Protein AF-A0A0F9IHA8-F1 (afdb_monomer)

Sequence (160 aa):
MIELIDAQWEQMYGTSLPRQRFFIPIDAFWEKLKELSSDFDMIIDCGTGNGDLPKESVSHEIKMAGVDICHRDGNGPCEVQVIPAHRMPYGPRIWALACRPNHSGWCSFLQNQADDSGAGFIYVGKPDNIEEDVSLDLNLPDDLILNVGEDGESMLVWLP

Organism: NCBI:txid412755

Foldseek 3Di:
DQVVVQVVCCVVPVDGDDQDDDFAFDPLLLVVLLVCQVFAPEEEEAQCRQLVVCVVVVVSVHHYAYEYCDDHPNHDCRRYPNDHLLPDLAARHYAYEYAADPLPAVQQVSCVSNVVRQHKYKYKHDPVCDVSHHPCPPPNFPDWDWQRGPVTIIMGIHHD

pLDDT: mean 88.11, std 11.96, range [56.12, 98.5]

Radius of gyration: 14.92 Å; Cα contacts (8 Å, |Δi|>4): 312; chains: 1; bounding box: 33×36×40 Å

Secondary structure (DSSP, 8-state):
-HHHHHHHHHHHHSSPPP-S----B-HHHHHHHHHGGGT-SEEEEET-TTSHHHHHHGGGT--EEEEESS--TT--TTTEEE--GGGS--BTTEEEEEES--SSSHHHHHHHHHHHTT--EEEEE-GGGHHHHS-TTT---SEEEE--BTT--EEEEE--

Mean predicted aligned error: 6.03 Å

Structure (mmCIF, N/CA/C/O backbone):
data_AF-A0A0F9IHA8-F1
#
_entry.id   AF-A0A0F9IHA8-F1
#
loop_
_atom_site.group_PDB
_atom_site.id
_atom_site.type_symbol
_atom_site.label_atom_id
_atom_site.label_alt_id
_atom_site.label_comp_id
_atom_site.label_asym_id
_atom_site.label_entity_id
_atom_site.label_seq_id
_atom_site.pdbx_PDB_ins_code
_atom_site.Cartn_x
_atom_site.Cartn_y
_atom_site.Cartn_z
_atom_site.occupancy
_atom_site.B_iso_or_equiv
_atom_site.auth_seq_id
_atom_site.auth_comp_id
_atom_site.auth_asym_id
_atom_site.auth_atom_id
_atom_site.pdbx_PDB_model_num
ATOM 1 N N . MET A 1 1 ? 10.796 -22.374 -14.555 1.00 56.31 1 MET A N 1
ATOM 2 C CA . MET A 1 1 ? 9.419 -22.001 -14.145 1.00 56.31 1 MET A CA 1
ATOM 3 C C . MET A 1 1 ? 9.256 -20.485 -14.161 1.00 56.31 1 MET A C 1
ATOM 5 O O . MET A 1 1 ? 8.329 -20.028 -14.807 1.00 56.31 1 MET A O 1
ATOM 9 N N . ILE A 1 2 ? 10.195 -19.728 -13.576 1.00 56.12 2 ILE A N 1
ATOM 10 C CA . ILE A 1 2 ? 10.275 -18.253 -13.661 1.00 56.12 2 ILE A CA 1
ATOM 11 C C . ILE A 1 2 ? 10.306 -17.759 -15.121 1.00 56.12 2 ILE A C 1
ATOM 13 O O . ILE A 1 2 ? 9.486 -16.936 -15.499 1.00 56.12 2 ILE A O 1
ATOM 17 N N . GLU A 1 3 ? 11.124 -18.375 -15.982 1.00 62.44 3 GLU A N 1
ATOM 18 C CA . GLU A 1 3 ? 11.205 -18.022 -17.415 1.00 62.44 3 GLU A CA 1
ATOM 19 C C . GLU A 1 3 ? 9.880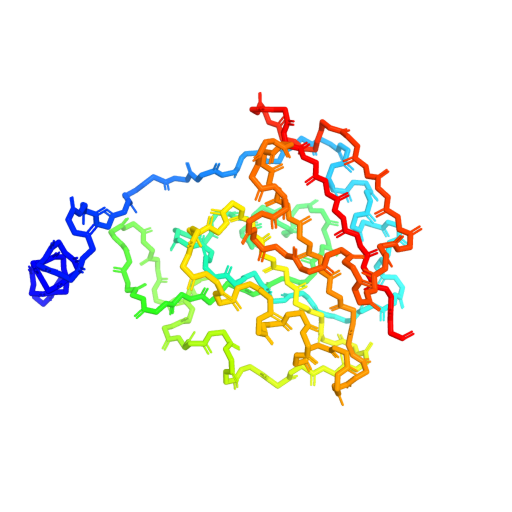 -18.164 -18.184 1.00 62.44 3 GLU A C 1
ATOM 21 O O . GLU A 1 3 ? 9.663 -17.465 -19.168 1.00 62.44 3 GLU A O 1
ATOM 26 N N . LEU A 1 4 ? 8.981 -19.056 -17.749 1.00 69.88 4 LEU A N 1
ATOM 27 C CA . LEU A 1 4 ? 7.696 -19.272 -18.423 1.00 69.88 4 LEU A CA 1
ATOM 28 C C . LEU A 1 4 ? 6.677 -18.185 -18.052 1.00 69.88 4 LEU A C 1
ATOM 30 O O . LEU A 1 4 ? 5.868 -17.799 -18.889 1.00 69.88 4 LEU A O 1
ATOM 34 N N . ILE A 1 5 ? 6.734 -17.695 -16.808 1.00 66.62 5 ILE A N 1
ATOM 35 C CA . ILE A 1 5 ? 5.887 -16.604 -16.312 1.00 66.62 5 ILE A CA 1
ATOM 36 C C . ILE A 1 5 ? 6.369 -15.273 -16.889 1.00 66.62 5 ILE A C 1
ATOM 38 O O . ILE A 1 5 ? 5.542 -14.518 -17.389 1.00 66.62 5 ILE A O 1
ATOM 42 N N . ASP A 1 6 ? 7.684 -15.025 -16.897 1.00 64.50 6 ASP A N 1
ATOM 43 C CA . ASP A 1 6 ? 8.276 -13.843 -17.538 1.00 64.50 6 ASP A CA 1
ATOM 44 C C . ASP A 1 6 ? 7.882 -13.784 -19.023 1.00 64.50 6 ASP A C 1
ATOM 46 O O . ASP A 1 6 ? 7.390 -12.758 -19.486 1.00 64.50 6 ASP A O 1
ATOM 50 N N . ALA A 1 7 ? 7.997 -14.905 -19.750 1.00 72.44 7 ALA A N 1
ATOM 51 C CA . ALA A 1 7 ? 7.614 -14.981 -21.161 1.00 72.44 7 ALA A CA 1
ATOM 52 C C . ALA A 1 7 ? 6.106 -14.784 -21.387 1.00 72.44 7 ALA A C 1
ATOM 54 O O . ALA A 1 7 ? 5.706 -14.109 -22.334 1.00 72.44 7 ALA A O 1
ATOM 55 N N . GLN A 1 8 ? 5.253 -15.353 -20.527 1.00 74.44 8 GLN A N 1
ATOM 56 C CA . GLN A 1 8 ? 3.804 -15.168 -20.627 1.00 74.44 8 GLN A CA 1
ATOM 57 C C . GLN A 1 8 ? 3.398 -13.722 -20.307 1.00 74.44 8 GLN A C 1
ATOM 59 O O . GLN A 1 8 ? 2.530 -13.167 -20.977 1.00 74.44 8 GLN A O 1
ATOM 64 N N . TRP A 1 9 ? 4.033 -13.098 -19.314 1.00 70.75 9 TRP A N 1
ATOM 65 C CA . TRP A 1 9 ? 3.807 -11.701 -18.961 1.00 70.75 9 TRP A CA 1
ATOM 66 C C . TRP A 1 9 ? 4.251 -10.763 -20.085 1.00 70.75 9 TRP A C 1
ATOM 68 O O . TRP A 1 9 ? 3.479 -9.904 -20.505 1.00 70.75 9 TRP A O 1
ATOM 78 N N . GLU A 1 10 ? 5.443 -10.974 -20.641 1.00 73.88 10 GLU A N 1
ATOM 79 C CA . GLU A 1 10 ? 5.945 -10.204 -21.780 1.00 73.88 10 GLU A CA 1
ATOM 80 C C . GLU A 1 10 ? 5.047 -10.368 -23.012 1.00 73.88 10 GLU A C 1
ATOM 82 O O . GLU A 1 10 ? 4.725 -9.386 -23.677 1.00 73.88 10 GLU A O 1
ATOM 87 N N . GLN A 1 11 ? 4.542 -11.578 -23.265 1.00 78.56 11 GLN A N 1
ATOM 88 C CA . GLN A 1 11 ? 3.570 -11.823 -24.331 1.00 78.56 11 GLN A CA 1
ATOM 89 C C . GLN A 1 11 ? 2.246 -11.069 -24.112 1.00 78.56 11 GLN A C 1
ATOM 91 O O . GLN A 1 11 ? 1.635 -10.622 -25.082 1.00 78.56 11 GLN A O 1
ATOM 96 N N . MET A 1 12 ? 1.780 -10.952 -22.865 1.00 75.19 12 MET A N 1
ATOM 97 C CA . MET A 1 12 ? 0.495 -10.320 -22.539 1.00 75.19 12 MET A CA 1
ATOM 98 C C . MET A 1 12 ? 0.574 -8.793 -22.449 1.00 75.19 12 MET A C 1
ATOM 100 O O . MET A 1 12 ? -0.364 -8.116 -22.865 1.00 75.19 12 MET A O 1
ATOM 104 N N . TYR A 1 13 ? 1.668 -8.257 -21.910 1.00 70.31 13 TYR A N 1
ATOM 105 C CA . TYR A 1 13 ? 1.784 -6.847 -21.527 1.00 70.31 13 TYR A CA 1
ATOM 106 C C . TYR A 1 13 ? 2.927 -6.108 -22.238 1.00 70.31 13 TYR A C 1
ATOM 108 O O . TYR A 1 13 ? 3.095 -4.909 -22.029 1.00 70.31 13 TYR A O 1
ATOM 116 N N . GLY A 1 14 ? 3.718 -6.791 -23.074 1.00 74.00 14 GLY A N 1
ATOM 117 C CA . GLY A 1 14 ? 4.795 -6.183 -23.865 1.00 74.00 14 GLY A CA 1
ATOM 118 C C . GLY A 1 14 ? 5.982 -5.671 -23.044 1.00 74.00 14 GLY A C 1
ATOM 119 O O . GLY A 1 14 ? 6.735 -4.827 -23.522 1.00 74.00 14 GLY A O 1
ATOM 120 N N . THR A 1 15 ? 6.136 -6.133 -21.803 1.00 60.66 15 THR A N 1
ATOM 121 C CA . THR A 1 15 ? 7.204 -5.716 -20.886 1.00 60.66 15 THR A CA 1
ATOM 122 C C . THR A 1 15 ? 7.631 -6.881 -19.999 1.00 60.66 15 THR A C 1
ATOM 124 O O . THR A 1 15 ? 6.834 -7.780 -19.755 1.00 60.66 15 THR A O 1
ATOM 127 N N . SER A 1 16 ? 8.867 -6.884 -19.502 1.00 63.88 16 SER A N 1
ATOM 128 C CA . SER A 1 16 ? 9.357 -7.903 -18.565 1.00 63.88 16 SER A CA 1
ATOM 129 C C . SER A 1 16 ? 8.817 -7.679 -17.152 1.00 63.88 16 SER A C 1
ATOM 131 O O . SER A 1 16 ? 8.643 -6.529 -16.736 1.00 63.88 16 SER A O 1
ATOM 133 N N . LEU A 1 17 ? 8.647 -8.754 -16.373 1.00 61.56 17 LEU A N 1
ATOM 134 C CA . LEU A 1 17 ? 8.374 -8.605 -14.947 1.00 61.56 17 LEU A CA 1
ATOM 135 C C . LEU A 1 17 ? 9.544 -7.879 -14.270 1.00 61.56 17 LEU A C 1
ATOM 137 O O . LEU A 1 17 ? 10.708 -8.261 -14.437 1.00 61.56 17 LEU A O 1
ATOM 141 N N . PRO A 1 18 ? 9.274 -6.821 -13.505 1.00 59.56 18 PRO A N 1
ATOM 142 C CA . PRO A 1 18 ? 10.348 -6.010 -12.970 1.00 59.56 18 PRO A CA 1
ATOM 143 C C . PRO A 1 18 ? 11.060 -6.737 -11.835 1.00 59.56 18 PRO A C 1
ATOM 145 O O . PRO A 1 18 ? 10.436 -7.232 -10.899 1.00 59.56 18 PRO A O 1
ATOM 148 N N . ARG A 1 19 ? 12.389 -6.781 -11.885 1.00 59.72 19 ARG A N 1
ATOM 149 C CA . ARG A 1 19 ? 13.204 -7.500 -10.890 1.00 59.72 19 ARG A CA 1
ATOM 150 C C . ARG A 1 19 ? 13.628 -6.641 -9.700 1.00 59.72 19 ARG A C 1
ATOM 152 O O . ARG A 1 19 ? 14.317 -7.129 -8.815 1.00 59.72 19 ARG A O 1
ATOM 159 N N . GLN A 1 20 ? 13.267 -5.362 -9.712 1.00 65.19 20 GLN A N 1
ATOM 160 C CA . GLN A 1 20 ? 13.736 -4.363 -8.759 1.00 65.19 20 GLN A CA 1
ATOM 161 C C . GLN A 1 20 ? 12.599 -3.855 -7.878 1.00 65.19 20 GLN A C 1
ATOM 163 O O . GLN A 1 20 ? 11.421 -3.945 -8.230 1.00 65.19 20 GLN A O 1
ATOM 168 N N . ARG A 1 21 ? 12.996 -3.298 -6.737 1.00 76.94 21 ARG A N 1
ATOM 169 C CA . ARG A 1 21 ? 12.146 -2.498 -5.868 1.00 76.94 21 ARG A CA 1
ATOM 170 C C . ARG A 1 21 ? 11.670 -1.244 -6.605 1.00 76.94 21 ARG A C 1
ATOM 172 O O . ARG A 1 21 ? 12.467 -0.572 -7.252 1.00 76.94 21 ARG A O 1
ATOM 179 N N . PHE A 1 22 ? 10.382 -0.934 -6.488 1.00 80.31 22 PHE A N 1
ATOM 180 C CA . PHE A 1 22 ? 9.750 0.194 -7.185 1.00 80.31 22 PHE A CA 1
ATOM 181 C C . PHE A 1 22 ? 9.457 1.413 -6.339 1.00 80.31 22 PHE A C 1
ATOM 183 O O . PHE A 1 22 ? 9.263 2.499 -6.879 1.00 80.31 22 PHE A O 1
ATOM 190 N N . PHE A 1 23 ? 9.369 1.199 -5.037 1.00 91.75 23 PHE A N 1
ATOM 191 C CA . PHE A 1 23 ? 9.060 2.217 -4.063 1.00 91.75 23 PHE A CA 1
ATOM 192 C C . PHE A 1 23 ? 10.072 2.093 -2.935 1.00 91.75 23 PHE A C 1
ATOM 194 O O . PHE A 1 23 ? 10.180 1.034 -2.308 1.00 91.75 23 PHE A O 1
ATOM 201 N N . ILE A 1 24 ? 10.829 3.162 -2.715 1.00 94.50 24 ILE A N 1
ATOM 202 C CA . ILE A 1 24 ? 11.732 3.302 -1.577 1.00 94.50 24 ILE A CA 1
ATOM 203 C C . ILE A 1 24 ? 11.082 4.343 -0.658 1.00 94.50 24 ILE A C 1
ATOM 205 O O . ILE A 1 24 ? 11.075 5.523 -1.015 1.00 94.50 24 ILE A O 1
ATOM 209 N N . PRO A 1 25 ? 10.465 3.917 0.459 1.00 96.62 25 PRO A N 1
ATOM 210 C CA . PRO A 1 25 ? 9.797 4.808 1.388 1.00 96.62 25 PRO A CA 1
ATOM 211 C C . PRO A 1 25 ? 10.822 5.687 2.096 1.00 96.62 25 PRO A C 1
ATOM 213 O O . PRO A 1 25 ? 11.925 5.244 2.415 1.00 96.62 25 PRO A O 1
ATOM 216 N N . ILE A 1 26 ? 10.416 6.912 2.408 1.00 97.69 26 ILE A N 1
ATOM 217 C CA . ILE A 1 26 ? 11.143 7.784 3.334 1.00 97.69 26 ILE A CA 1
ATOM 218 C C . ILE A 1 26 ? 10.379 7.898 4.658 1.00 97.69 26 ILE A C 1
ATOM 220 O O . ILE A 1 26 ? 9.263 7.396 4.782 1.00 97.69 26 ILE A O 1
ATOM 224 N N . ASP A 1 27 ? 10.947 8.595 5.642 1.00 97.69 27 ASP A N 1
ATOM 225 C CA . ASP A 1 27 ? 10.375 8.707 6.993 1.00 97.69 27 ASP A CA 1
ATOM 226 C C . ASP A 1 27 ? 8.895 9.122 7.000 1.00 97.69 27 ASP A C 1
ATOM 228 O O . ASP A 1 27 ? 8.102 8.547 7.738 1.00 97.69 27 ASP A O 1
ATOM 232 N N . ALA A 1 28 ? 8.485 10.040 6.117 1.00 98.06 28 ALA A N 1
ATOM 233 C CA . ALA A 1 28 ? 7.096 10.499 6.021 1.00 98.06 28 ALA A CA 1
ATOM 234 C C . ALA A 1 28 ? 6.082 9.362 5.771 1.00 98.06 28 ALA A C 1
ATOM 236 O O . ALA A 1 28 ? 4.970 9.410 6.294 1.00 98.06 28 ALA A O 1
ATOM 237 N N . PHE A 1 29 ? 6.462 8.331 5.009 1.00 98.50 29 PHE A N 1
ATOM 238 C CA . PHE A 1 29 ? 5.632 7.142 4.804 1.00 98.50 29 PHE A CA 1
ATOM 239 C C . PHE A 1 29 ? 5.416 6.384 6.118 1.00 98.50 29 PHE A C 1
ATOM 241 O O . PHE A 1 29 ? 4.289 6.060 6.493 1.00 98.50 29 PHE A O 1
ATOM 248 N N . TRP A 1 30 ? 6.512 6.114 6.827 1.00 98.19 30 TRP A N 1
ATOM 249 C CA . TRP A 1 30 ? 6.496 5.322 8.050 1.00 98.19 30 TRP A CA 1
ATOM 250 C C . TRP A 1 30 ? 5.806 6.043 9.199 1.00 98.19 30 TRP A C 1
ATOM 252 O O . TRP A 1 30 ? 5.027 5.416 9.913 1.00 98.19 30 TRP A O 1
ATOM 262 N N . GLU A 1 31 ? 6.040 7.348 9.343 1.00 98.06 31 GLU A N 1
ATOM 263 C CA . GLU A 1 31 ? 5.354 8.176 10.336 1.00 98.06 31 GLU A CA 1
ATOM 264 C C . GLU A 1 31 ? 3.842 8.134 10.113 1.00 98.06 31 GLU A C 1
ATOM 266 O O . GLU A 1 31 ? 3.094 7.857 11.051 1.00 98.06 31 GLU A O 1
ATOM 271 N N . LYS A 1 32 ? 3.377 8.266 8.861 1.00 98.06 32 LYS A N 1
ATOM 272 C CA . LYS A 1 32 ? 1.942 8.180 8.581 1.00 98.06 32 LYS A CA 1
ATOM 273 C C . LYS A 1 32 ? 1.359 6.803 8.904 1.00 98.06 32 LYS A C 1
ATOM 275 O O . LYS A 1 32 ? 0.284 6.710 9.492 1.00 98.06 32 LYS A O 1
ATOM 280 N N . LEU A 1 33 ? 2.057 5.718 8.565 1.00 98.00 33 LEU A N 1
ATOM 281 C CA . LEU A 1 33 ? 1.608 4.375 8.949 1.00 98.00 33 LEU A CA 1
ATOM 282 C C . LEU A 1 33 ? 1.608 4.168 10.468 1.00 98.00 33 LEU A C 1
ATOM 284 O O . LEU A 1 33 ? 0.754 3.451 10.990 1.00 98.00 33 LEU A O 1
ATOM 288 N N . LYS A 1 34 ? 2.549 4.786 11.186 1.00 97.31 34 LYS A N 1
ATOM 289 C CA . LYS A 1 34 ? 2.610 4.727 12.646 1.00 97.31 34 LYS A CA 1
ATOM 290 C C . LYS A 1 34 ? 1.442 5.477 13.279 1.00 97.31 34 LYS A C 1
ATOM 292 O O . LYS A 1 34 ? 0.848 4.949 14.217 1.00 97.31 34 LYS A O 1
ATOM 297 N N . GLU A 1 35 ? 1.071 6.640 12.746 1.00 96.94 35 GLU A N 1
ATOM 298 C CA . GLU A 1 35 ? -0.128 7.382 13.161 1.00 96.94 35 GLU A CA 1
ATOM 299 C C . GLU A 1 35 ? -1.396 6.525 13.041 1.00 96.94 35 GLU A C 1
ATOM 301 O O . GLU A 1 35 ? -2.201 6.491 13.966 1.00 96.94 35 GLU A O 1
ATOM 306 N N . LEU A 1 36 ? -1.526 5.774 11.943 1.00 96.19 36 LEU A N 1
ATOM 307 C CA . LEU A 1 36 ? -2.673 4.902 11.656 1.00 96.19 36 LEU A CA 1
ATOM 308 C C . LEU A 1 36 ? -2.615 3.542 12.374 1.00 96.19 36 LEU A C 1
ATOM 310 O O . LEU A 1 36 ? -3.542 2.741 12.272 1.00 96.19 36 LEU A O 1
ATOM 314 N N . SER A 1 37 ? -1.534 3.237 13.100 1.00 93.75 37 SER A N 1
ATOM 315 C CA . SER A 1 37 ? -1.307 1.896 13.663 1.00 93.75 37 SER A CA 1
ATOM 316 C C . SER A 1 37 ? -2.312 1.474 14.740 1.00 93.75 37 SER A C 1
ATOM 318 O O . SER A 1 37 ? -2.376 0.296 15.090 1.00 93.75 37 SER A O 1
ATOM 320 N N . SER A 1 38 ? -3.123 2.400 15.263 1.00 94.19 38 SER A N 1
ATOM 321 C CA . SER A 1 38 ? -4.264 2.057 16.117 1.00 94.19 38 SER A CA 1
ATOM 322 C C . SER A 1 38 ? -5.443 1.476 15.344 1.00 94.19 38 SER A C 1
ATOM 324 O O . SER A 1 3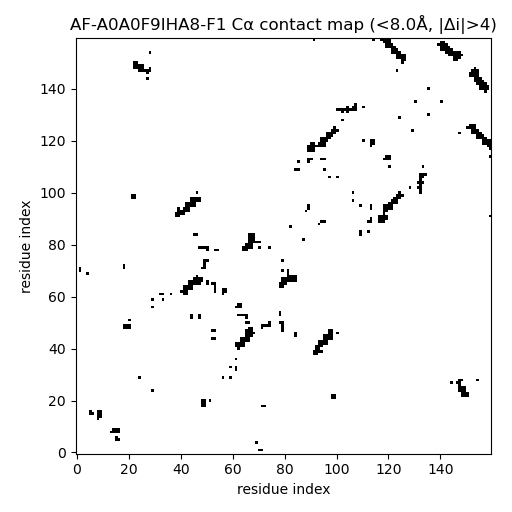8 ? -6.256 0.774 15.949 1.00 94.19 38 SER A O 1
ATOM 326 N N . ASP A 1 39 ? -5.537 1.733 14.040 1.00 95.44 39 ASP A N 1
ATOM 327 C CA . ASP A 1 39 ? -6.734 1.486 13.233 1.00 95.44 39 ASP A CA 1
ATOM 328 C C . ASP A 1 39 ? -6.690 0.120 12.537 1.00 95.44 39 ASP A C 1
ATOM 330 O O . ASP A 1 39 ? -7.731 -0.508 12.334 1.00 95.44 39 ASP A O 1
ATOM 334 N N . PHE A 1 40 ? -5.492 -0.426 12.322 1.00 97.19 40 PHE A N 1
ATOM 335 C CA . PHE A 1 40 ? -5.271 -1.770 11.793 1.00 97.19 40 PHE A CA 1
ATOM 336 C C . PHE A 1 40 ? -4.439 -2.643 12.743 1.00 97.19 40 PHE A C 1
ATOM 338 O O . PHE A 1 40 ? -3.631 -2.162 13.527 1.00 97.19 40 PHE A O 1
ATOM 345 N N . ASP A 1 41 ? -4.602 -3.962 12.633 1.00 97.69 41 ASP A N 1
ATOM 346 C CA . ASP A 1 41 ? -3.696 -4.949 13.236 1.00 97.69 41 ASP A CA 1
ATOM 347 C C . ASP A 1 41 ? -2.655 -5.459 12.228 1.00 97.69 41 ASP A C 1
ATOM 349 O O . ASP A 1 41 ? -1.637 -6.033 12.625 1.00 97.69 41 ASP A O 1
ATOM 353 N N . MET A 1 42 ? -2.920 -5.314 10.924 1.00 97.50 42 MET A N 1
ATOM 354 C CA . MET A 1 42 ? -2.041 -5.748 9.840 1.00 97.50 42 MET A CA 1
ATOM 355 C C . MET A 1 42 ? -2.289 -4.952 8.554 1.00 97.50 42 MET A C 1
ATOM 357 O O . MET A 1 42 ? -3.435 -4.668 8.211 1.00 97.50 42 MET A O 1
ATOM 361 N N . ILE A 1 43 ? -1.218 -4.694 7.805 1.00 98.06 43 ILE A N 1
ATOM 362 C CA . ILE A 1 43 ? -1.272 -4.229 6.415 1.00 98.06 43 ILE A CA 1
ATOM 363 C C . ILE A 1 43 ? -0.854 -5.365 5.478 1.00 98.06 43 ILE A C 1
ATOM 365 O O . ILE A 1 43 ? 0.121 -6.074 5.739 1.00 98.06 43 ILE A O 1
ATOM 369 N N . ILE A 1 44 ? -1.566 -5.522 4.366 1.00 97.75 44 ILE A N 1
ATOM 370 C CA . ILE A 1 44 ? -1.160 -6.384 3.257 1.00 97.75 44 ILE A CA 1
ATOM 371 C C . ILE A 1 44 ? -0.593 -5.516 2.130 1.00 97.75 44 ILE A C 1
ATOM 373 O O . ILE A 1 44 ? -1.340 -4.780 1.487 1.00 97.75 44 ILE A O 1
ATOM 377 N N . ASP A 1 45 ? 0.709 -5.630 1.876 1.00 96.25 45 ASP A N 1
ATOM 378 C CA . ASP A 1 45 ? 1.381 -4.991 0.741 1.00 96.25 45 ASP A CA 1
ATOM 379 C C . ASP A 1 45 ? 1.113 -5.794 -0.542 1.00 96.25 45 ASP A C 1
ATOM 381 O O . ASP A 1 45 ? 1.577 -6.926 -0.713 1.00 96.25 45 ASP A O 1
ATOM 385 N N . CYS A 1 46 ? 0.290 -5.223 -1.413 1.00 95.25 46 CYS A N 1
ATOM 386 C CA . CYS A 1 46 ? -0.273 -5.845 -2.600 1.00 95.25 46 CYS A CA 1
ATOM 387 C C . CYS A 1 46 ? 0.583 -5.516 -3.821 1.00 95.25 46 CYS A C 1
ATOM 389 O O . CYS A 1 46 ? 0.716 -4.356 -4.202 1.00 95.25 46 CYS A O 1
ATOM 391 N N . GLY A 1 47 ? 1.133 -6.544 -4.469 1.00 91.88 47 GLY A N 1
ATOM 392 C CA . GLY A 1 47 ? 2.135 -6.338 -5.516 1.00 91.88 47 GLY A CA 1
ATOM 393 C C . GLY A 1 47 ? 3.503 -5.977 -4.935 1.00 91.88 47 GLY A C 1
ATOM 394 O O . GLY A 1 47 ? 4.260 -5.243 -5.563 1.00 91.88 47 GLY A O 1
ATOM 395 N N . THR A 1 48 ? 3.817 -6.522 -3.752 1.00 90.50 48 THR A N 1
ATOM 396 C CA . THR A 1 48 ? 5.020 -6.230 -2.946 1.00 90.50 48 THR A CA 1
ATOM 397 C C . THR A 1 48 ? 6.349 -6.451 -3.683 1.00 90.50 48 THR A C 1
ATOM 399 O O . THR A 1 48 ? 7.422 -6.047 -3.231 1.00 90.50 48 THR A O 1
ATOM 402 N N . GLY A 1 49 ? 6.318 -7.151 -4.819 1.00 88.31 49 GLY A N 1
ATOM 403 C CA . GLY A 1 49 ? 7.487 -7.454 -5.615 1.00 88.31 49 GLY A CA 1
ATOM 404 C C . GLY A 1 49 ? 8.465 -8.360 -4.889 1.00 88.31 49 GLY A C 1
ATOM 405 O O . GLY A 1 49 ? 8.259 -9.572 -4.801 1.00 88.31 49 GLY A O 1
ATOM 406 N N . ASN A 1 50 ? 9.571 -7.788 -4.420 1.00 85.31 50 ASN A N 1
ATOM 407 C CA . ASN A 1 50 ? 10.599 -8.535 -3.703 1.00 85.31 50 ASN A CA 1
ATOM 408 C C . ASN A 1 50 ? 10.378 -8.614 -2.175 1.00 85.31 50 ASN A C 1
ATOM 410 O O . ASN A 1 50 ? 11.152 -9.253 -1.459 1.00 85.31 50 ASN A O 1
ATOM 414 N N . GLY A 1 51 ? 9.312 -7.992 -1.660 1.00 89.19 51 GLY A N 1
ATOM 415 C CA . GLY A 1 51 ? 8.986 -8.049 -0.236 1.00 89.19 51 GLY A CA 1
ATOM 416 C C . GLY A 1 51 ? 9.858 -7.158 0.648 1.00 89.19 51 GLY A C 1
ATOM 417 O O . GLY A 1 51 ? 9.880 -7.365 1.859 1.00 89.19 51 GLY A O 1
ATOM 418 N N . ASP A 1 52 ? 10.580 -6.186 0.084 1.00 89.69 52 ASP A N 1
ATOM 419 C CA . ASP A 1 52 ? 11.431 -5.277 0.866 1.00 89.69 52 ASP A CA 1
ATOM 420 C C . ASP A 1 52 ? 10.617 -4.429 1.851 1.00 89.69 52 ASP A C 1
ATOM 422 O O . ASP A 1 52 ? 11.012 -4.266 3.003 1.00 89.69 52 ASP A O 1
ATOM 426 N N . LEU A 1 53 ? 9.445 -3.944 1.434 1.00 92.56 53 LEU A N 1
ATOM 427 C CA . LEU A 1 53 ? 8.618 -3.073 2.267 1.00 92.56 53 LEU A CA 1
ATOM 428 C C . LEU A 1 53 ? 8.090 -3.788 3.535 1.00 92.56 53 LEU A C 1
ATOM 430 O O . LEU A 1 53 ? 8.294 -3.260 4.631 1.00 92.56 53 LEU A O 1
ATOM 434 N N . PRO A 1 54 ? 7.532 -5.016 3.461 1.00 93.19 54 PRO A N 1
ATOM 435 C CA . PRO A 1 54 ? 7.216 -5.805 4.652 1.00 93.19 54 PRO A CA 1
ATOM 436 C C . PRO A 1 54 ? 8.419 -6.145 5.540 1.00 93.19 54 PRO A C 1
ATOM 438 O O . PRO A 1 54 ? 8.265 -6.276 6.752 1.00 93.19 54 PRO A O 1
ATOM 441 N N . LYS A 1 55 ? 9.622 -6.311 4.972 1.00 91.38 55 LYS A N 1
ATOM 442 C CA . LYS A 1 55 ? 10.837 -6.550 5.774 1.00 91.38 55 LYS A CA 1
ATOM 443 C C . LYS A 1 55 ? 11.212 -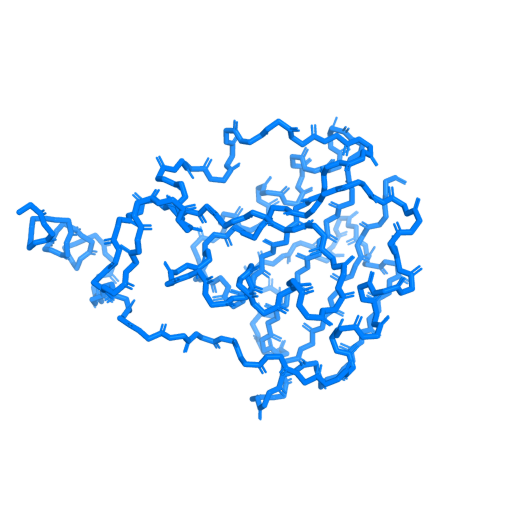5.316 6.582 1.00 91.38 55 LYS A C 1
ATOM 445 O O . LYS A 1 55 ? 11.534 -5.430 7.762 1.00 91.38 55 LYS A O 1
ATOM 450 N N . GLU A 1 56 ? 11.162 -4.150 5.952 1.00 93.88 56 GLU A N 1
ATOM 451 C CA . GLU A 1 56 ? 11.473 -2.873 6.591 1.00 93.88 56 GLU A CA 1
ATOM 452 C C . GLU A 1 56 ? 10.440 -2.488 7.642 1.00 93.88 56 GLU A C 1
ATOM 454 O O . GLU A 1 56 ? 10.806 -1.965 8.690 1.00 93.88 56 GLU A O 1
ATOM 459 N N . SER A 1 57 ? 9.165 -2.833 7.444 1.00 95.19 57 SER A N 1
ATOM 460 C CA . SER A 1 57 ? 8.104 -2.503 8.403 1.00 95.19 57 SER A CA 1
ATOM 461 C C . SER A 1 57 ? 8.383 -3.034 9.819 1.00 95.19 57 SER A C 1
ATOM 463 O O . SER A 1 57 ? 7.909 -2.455 10.799 1.00 95.19 57 SER A O 1
ATOM 465 N N . VAL A 1 58 ? 9.195 -4.094 9.947 1.00 94.06 58 VAL A N 1
ATOM 466 C CA . VAL A 1 58 ? 9.630 -4.662 11.230 1.00 94.06 58 VAL A CA 1
ATOM 467 C C . VAL A 1 58 ? 10.386 -3.637 12.079 1.00 94.06 58 VAL A C 1
ATOM 469 O O . VAL A 1 58 ? 10.116 -3.548 13.277 1.00 94.06 58 VAL A O 1
ATOM 472 N N . SER A 1 59 ? 11.286 -2.831 11.498 1.00 95.31 59 SER A N 1
ATOM 473 C CA . SER A 1 59 ? 12.020 -1.802 12.258 1.00 95.31 59 SER A CA 1
ATOM 474 C C . SER A 1 59 ? 11.149 -0.617 12.676 1.00 95.31 59 SER A C 1
ATOM 476 O O . SER A 1 59 ? 11.538 0.128 13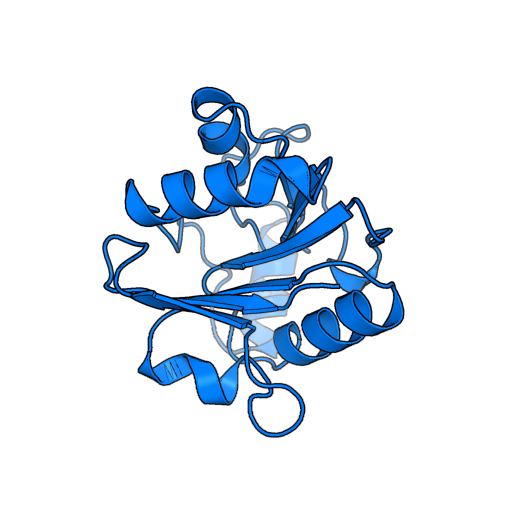.570 1.00 95.31 59 SER A O 1
ATOM 478 N N . HIS A 1 60 ? 9.964 -0.475 12.078 1.00 96.31 60 HIS A N 1
ATOM 479 C CA . HIS A 1 60 ? 8.969 0.547 12.419 1.00 96.31 60 HIS A CA 1
ATOM 480 C C . HIS A 1 60 ? 7.845 0.004 13.327 1.00 96.31 60 HIS A C 1
ATOM 482 O O . HIS A 1 60 ? 6.911 0.728 13.684 1.00 96.31 60 HIS A O 1
ATOM 488 N N . GLU A 1 61 ? 7.947 -1.267 13.737 1.00 96.25 61 GLU A N 1
ATOM 489 C CA . GLU A 1 61 ? 6.947 -1.997 14.528 1.00 96.25 61 GLU A CA 1
ATOM 490 C C . GLU A 1 61 ? 5.558 -2.023 13.863 1.00 96.25 61 GLU A C 1
ATOM 492 O O . GLU A 1 61 ? 4.526 -2.014 14.535 1.00 96.25 61 GLU A O 1
ATOM 497 N N . ILE A 1 62 ? 5.527 -2.051 12.531 1.00 96.38 62 ILE A N 1
ATOM 498 C CA . ILE A 1 62 ? 4.303 -2.162 11.739 1.00 96.38 62 ILE A CA 1
ATOM 499 C C . ILE A 1 62 ? 4.185 -3.604 11.261 1.00 96.38 62 ILE A C 1
ATOM 501 O O . ILE A 1 62 ? 5.078 -4.139 10.599 1.00 96.38 62 ILE A O 1
ATOM 505 N N . LYS A 1 63 ? 3.065 -4.253 11.585 1.00 96.06 63 LYS A N 1
ATOM 506 C CA . LYS A 1 63 ? 2.801 -5.620 11.137 1.00 96.06 63 LYS A CA 1
ATOM 507 C C . LYS A 1 63 ? 2.349 -5.600 9.679 1.00 96.06 63 LYS A 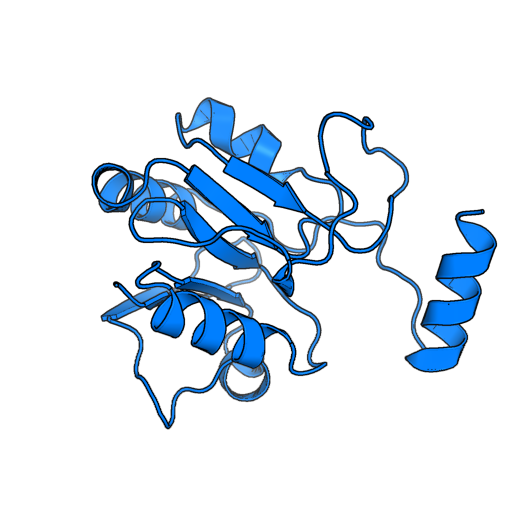C 1
ATOM 509 O O . LYS A 1 63 ? 1.224 -5.207 9.381 1.00 96.06 63 LYS A O 1
ATOM 514 N N . MET A 1 64 ? 3.216 -6.059 8.786 1.00 96.25 64 MET A N 1
ATOM 515 C CA . MET A 1 64 ? 2.953 -6.097 7.351 1.00 96.25 64 MET A CA 1
ATOM 516 C C . MET A 1 64 ? 3.219 -7.492 6.784 1.00 96.25 64 MET A C 1
ATOM 518 O O . MET A 1 64 ? 4.096 -8.211 7.266 1.00 96.25 64 MET A O 1
ATOM 522 N N . ALA A 1 65 ? 2.459 -7.882 5.764 1.00 94.75 65 ALA A N 1
ATOM 523 C CA . ALA A 1 65 ? 2.722 -9.075 4.967 1.00 94.75 65 ALA A CA 1
ATOM 524 C C . ALA A 1 65 ? 2.688 -8.723 3.478 1.00 94.75 65 ALA A C 1
ATOM 526 O O . ALA A 1 65 ? 1.806 -7.993 3.037 1.00 94.75 65 ALA A O 1
ATOM 527 N N . GLY A 1 66 ? 3.637 -9.256 2.711 1.00 93.44 66 GLY A N 1
ATOM 528 C CA . GLY A 1 66 ? 3.712 -9.036 1.272 1.00 93.44 66 GLY A CA 1
ATOM 529 C C . GLY A 1 66 ? 3.012 -10.133 0.475 1.00 93.44 66 GLY A C 1
ATOM 530 O O . GLY A 1 66 ? 3.223 -11.324 0.733 1.00 93.44 66 GLY A O 1
ATOM 531 N N . VAL A 1 67 ? 2.220 -9.737 -0.523 1.00 93.50 67 VAL A N 1
ATOM 532 C CA . VAL A 1 67 ? 1.631 -10.647 -1.512 1.00 93.50 67 VAL A CA 1
ATOM 533 C C . VAL A 1 67 ? 1.949 -10.201 -2.933 1.00 93.50 67 VAL A C 1
ATOM 535 O O . VAL A 1 67 ? 1.951 -9.012 -3.251 1.00 93.50 67 VAL A O 1
ATOM 538 N N . ASP A 1 68 ? 2.208 -11.166 -3.806 1.00 90.44 68 ASP A N 1
ATOM 539 C CA . ASP A 1 68 ? 2.421 -10.940 -5.236 1.00 90.44 68 ASP A CA 1
ATOM 540 C C . ASP A 1 68 ? 1.814 -12.115 -6.026 1.00 90.44 68 ASP A C 1
ATOM 542 O O . ASP A 1 68 ? 1.540 -13.188 -5.487 1.00 90.44 68 ASP A O 1
ATOM 546 N N . ILE A 1 69 ? 1.573 -11.923 -7.318 1.00 87.44 69 ILE A N 1
ATOM 547 C CA . ILE A 1 69 ? 1.090 -12.971 -8.226 1.00 87.44 69 ILE A CA 1
ATOM 548 C C . ILE A 1 69 ? 2.220 -13.883 -8.717 1.00 87.44 69 ILE A C 1
ATOM 550 O O . ILE A 1 69 ? 1.950 -14.942 -9.286 1.00 87.44 69 ILE A O 1
ATOM 554 N N . CYS A 1 70 ? 3.477 -13.487 -8.511 1.00 81.50 70 CYS A N 1
ATOM 555 C CA . CYS A 1 70 ? 4.649 -14.225 -8.959 1.00 81.50 70 CYS A CA 1
ATOM 556 C C . CYS A 1 70 ? 5.755 -14.263 -7.894 1.00 81.50 70 CYS A C 1
ATOM 558 O O . CYS A 1 70 ? 5.885 -13.370 -7.060 1.00 81.50 70 CYS A O 1
ATOM 560 N N . HIS A 1 71 ? 6.586 -15.308 -7.938 1.00 73.56 71 HIS A N 1
ATOM 561 C CA . HIS A 1 71 ? 7.860 -15.309 -7.221 1.00 73.56 71 HIS A CA 1
ATOM 562 C C . HIS A 1 71 ? 8.892 -14.495 -8.004 1.00 73.56 71 HIS A C 1
ATOM 564 O O . HIS A 1 71 ? 9.024 -14.681 -9.214 1.00 73.56 71 HIS A O 1
ATOM 570 N N . ARG A 1 72 ? 9.666 -13.659 -7.304 1.00 75.31 72 ARG A N 1
ATOM 571 C CA . ARG A 1 72 ? 10.817 -12.938 -7.861 1.00 75.31 72 ARG A CA 1
ATOM 572 C C . ARG A 1 72 ? 12.122 -13.477 -7.274 1.00 75.31 72 ARG A C 1
ATOM 574 O O . ARG A 1 72 ? 12.150 -13.948 -6.135 1.00 75.31 72 ARG A O 1
ATOM 581 N N . ASP A 1 73 ? 13.190 -13.429 -8.068 1.00 64.56 73 ASP A N 1
ATOM 582 C CA . ASP A 1 73 ? 14.527 -13.834 -7.626 1.00 64.56 73 ASP A CA 1
ATOM 583 C C . ASP A 1 73 ? 14.988 -12.954 -6.456 1.00 64.56 73 ASP A C 1
ATOM 585 O O . ASP A 1 73 ? 14.934 -11.729 -6.534 1.00 64.56 73 ASP A O 1
ATOM 589 N N . GLY A 1 74 ? 15.456 -13.585 -5.376 1.00 63.41 74 GLY A N 1
ATOM 590 C CA . GLY A 1 74 ? 15.874 -12.900 -4.146 1.00 63.41 74 GLY A CA 1
ATOM 591 C C . GLY A 1 74 ? 14.869 -12.977 -2.994 1.00 63.41 74 GLY A C 1
ATOM 592 O O . GLY A 1 74 ? 15.230 -12.630 -1.872 1.00 63.41 74 GLY A O 1
ATOM 593 N N . ASN A 1 75 ? 13.661 -13.502 -3.231 1.00 61.84 75 ASN A N 1
ATOM 594 C CA . ASN A 1 75 ? 12.648 -13.655 -2.186 1.00 61.84 75 ASN A CA 1
ATOM 595 C C . ASN A 1 75 ? 12.775 -15.014 -1.496 1.00 61.84 75 ASN A C 1
ATOM 597 O O . ASN A 1 75 ? 12.687 -16.067 -2.136 1.00 61.84 75 ASN A O 1
ATOM 601 N N . GLY A 1 76 ? 12.894 -15.009 -0.172 1.00 58.53 76 GLY A N 1
ATOM 602 C CA . GLY A 1 76 ? 12.615 -16.192 0.628 1.00 58.53 76 GLY A CA 1
ATOM 603 C C . GLY A 1 76 ? 11.132 -16.584 0.494 1.00 58.53 76 GLY A C 1
ATOM 604 O O . GLY A 1 76 ? 10.272 -15.703 0.504 1.00 58.53 76 GLY A O 1
ATOM 605 N N . PRO A 1 77 ? 10.778 -17.883 0.434 1.00 56.28 77 PRO A N 1
ATOM 606 C CA . PRO A 1 77 ? 9.378 -18.332 0.373 1.00 56.28 77 PRO A CA 1
ATOM 607 C C . PRO A 1 77 ? 8.506 -17.831 1.534 1.00 56.28 77 PRO A C 1
ATOM 609 O O . PRO A 1 77 ? 7.285 -17.810 1.432 1.00 56.28 77 PRO A O 1
ATOM 612 N N . CYS A 1 78 ? 9.133 -17.451 2.649 1.00 60.81 78 CYS A N 1
ATOM 613 C CA . CYS A 1 78 ? 8.464 -16.934 3.838 1.00 60.81 78 CYS A CA 1
ATOM 614 C C . CYS A 1 78 ? 8.228 -15.415 3.797 1.00 60.81 78 CYS A C 1
ATOM 616 O O . CYS A 1 78 ? 7.569 -14.893 4.690 1.00 60.81 78 CYS A O 1
ATOM 618 N N . GLU A 1 79 ? 8.793 -14.708 2.817 1.00 70.50 79 GLU A N 1
ATOM 619 C CA . GLU A 1 79 ? 8.821 -13.240 2.780 1.00 70.50 79 GLU A CA 1
ATOM 620 C C . GLU A 1 79 ? 7.693 -12.666 1.915 1.00 70.50 79 GLU A C 1
ATOM 622 O O . GLU A 1 79 ? 7.132 -11.625 2.246 1.00 70.50 79 GLU A O 1
ATOM 627 N N . VAL A 1 80 ? 7.322 -13.376 0.843 1.00 85.12 80 VAL A N 1
ATOM 628 C CA . VAL A 1 80 ? 6.229 -13.002 -0.064 1.00 85.12 80 VAL A CA 1
ATOM 629 C C . VAL A 1 80 ? 5.346 -14.214 -0.320 1.00 85.12 80 VAL A C 1
ATOM 631 O O . VAL A 1 80 ? 5.820 -15.249 -0.795 1.00 85.12 80 VAL A O 1
ATOM 634 N N . GLN A 1 81 ? 4.052 -14.083 -0.036 1.00 89.44 81 GLN A N 1
ATOM 635 C CA . GLN A 1 81 ? 3.081 -15.124 -0.356 1.00 89.44 81 GLN A CA 1
ATOM 636 C C . GLN A 1 81 ? 2.599 -14.956 -1.798 1.00 89.44 81 GLN A C 1
ATOM 638 O O . GLN A 1 81 ? 2.145 -13.880 -2.186 1.00 89.44 81 GLN A O 1
ATOM 643 N N . VAL A 1 82 ? 2.662 -16.030 -2.589 1.00 89.62 82 VAL A N 1
ATOM 644 C CA . VAL A 1 82 ? 2.158 -16.014 -3.971 1.00 89.62 82 VAL A CA 1
ATOM 645 C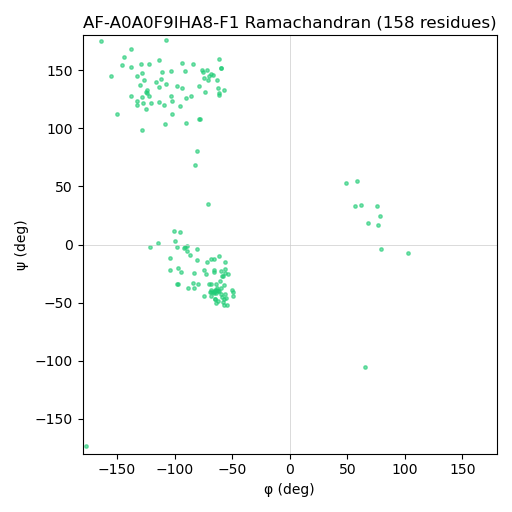 C . VAL A 1 82 ? 0.647 -16.207 -3.968 1.00 89.62 82 VAL A C 1
ATOM 647 O O . VAL A 1 82 ? 0.129 -17.312 -4.138 1.00 89.62 82 VAL A O 1
ATOM 650 N N . ILE A 1 83 ? -0.058 -15.115 -3.693 1.00 90.69 83 ILE A N 1
ATOM 651 C CA . ILE A 1 83 ? -1.511 -15.045 -3.595 1.00 90.69 83 ILE A CA 1
ATOM 652 C C . ILE A 1 83 ? -1.951 -13.757 -4.300 1.00 90.69 83 ILE A C 1
ATOM 654 O O . ILE A 1 83 ? -1.448 -12.683 -3.977 1.00 90.69 83 ILE A O 1
ATOM 658 N N . PRO A 1 84 ? -2.901 -13.820 -5.250 1.00 91.19 84 PRO A N 1
ATOM 659 C CA . PRO A 1 84 ? -3.479 -12.613 -5.825 1.00 91.19 84 PRO A CA 1
ATOM 660 C C . PRO A 1 84 ? -4.100 -11.727 -4.739 1.00 91.19 84 PRO A C 1
ATOM 662 O O . PRO A 1 84 ? -4.886 -12.228 -3.935 1.00 91.19 84 PRO A O 1
ATOM 665 N N . ALA A 1 85 ? -3.809 -10.422 -4.764 1.00 93.94 85 ALA A N 1
ATOM 666 C CA . ALA A 1 85 ? -4.280 -9.461 -3.759 1.00 93.94 85 ALA A CA 1
ATOM 667 C C . ALA A 1 85 ? -5.795 -9.560 -3.502 1.00 93.94 85 ALA A C 1
ATOM 669 O O . ALA A 1 85 ? -6.226 -9.642 -2.358 1.00 93.94 85 ALA A O 1
ATOM 670 N N . HIS A 1 86 ? -6.598 -9.732 -4.559 1.00 92.19 86 HIS A N 1
ATOM 671 C CA . HIS A 1 86 ? -8.056 -9.856 -4.446 1.00 92.19 86 HIS A CA 1
ATOM 672 C C . HIS A 1 86 ? -8.566 -11.057 -3.625 1.00 92.19 86 HIS A C 1
ATOM 674 O O . HIS A 1 86 ? -9.766 -11.182 -3.387 1.00 92.19 86 HIS A O 1
ATOM 680 N N . ARG A 1 87 ? -7.696 -11.999 -3.248 1.00 93.81 87 ARG A N 1
ATOM 681 C CA . ARG A 1 87 ? -8.051 -13.167 -2.425 1.00 93.81 87 ARG A CA 1
ATOM 682 C C . ARG A 1 87 ? -7.737 -12.978 -0.948 1.00 93.81 87 ARG A C 1
ATOM 684 O O . ARG A 1 87 ? -7.985 -13.894 -0.164 1.00 93.81 87 ARG A O 1
ATOM 691 N N . MET A 1 88 ? -7.155 -11.845 -0.577 1.00 96.31 88 MET A N 1
ATOM 692 C CA . MET A 1 88 ? -6.776 -11.583 0.799 1.00 96.31 88 MET A CA 1
ATOM 693 C C . MET A 1 88 ? -8.013 -11.264 1.646 1.00 96.31 88 MET A C 1
ATOM 695 O O . MET A 1 88 ? -8.957 -10.646 1.153 1.00 96.31 88 MET A O 1
ATOM 699 N N . PRO A 1 89 ? -8.047 -11.714 2.913 1.00 95.38 89 PRO A N 1
ATOM 700 C CA . PRO A 1 89 ? -9.201 -11.538 3.785 1.00 95.38 89 PRO A CA 1
ATOM 701 C C . PRO A 1 89 ? -9.175 -10.144 4.423 1.00 95.38 89 PRO A C 1
ATOM 703 O O . PRO A 1 89 ? -8.929 -10.014 5.623 1.00 95.38 89 PRO A O 1
ATOM 706 N N . TYR A 1 90 ? -9.371 -9.103 3.614 1.00 97.81 90 TYR A N 1
ATOM 707 C CA . TYR A 1 90 ? -9.466 -7.732 4.111 1.00 97.81 90 TYR A CA 1
ATOM 708 C C . TYR A 1 90 ? -10.620 -7.584 5.107 1.00 97.81 90 TYR A C 1
ATOM 710 O O . TYR A 1 90 ? -11.607 -8.322 5.071 1.00 97.81 90 TYR A O 1
ATOM 718 N N . GLY A 1 91 ? -10.476 -6.633 6.021 1.00 97.25 91 GLY A N 1
ATOM 719 C CA . GLY A 1 91 ? -11.521 -6.285 6.975 1.00 97.25 91 GLY A CA 1
ATOM 720 C C . GLY A 1 91 ? -11.112 -5.112 7.862 1.00 97.25 91 GLY A C 1
ATOM 721 O O . GLY A 1 91 ? -10.011 -4.582 7.698 1.00 97.25 91 GLY A O 1
ATOM 722 N N . PRO A 1 92 ? -11.918 -4.769 8.881 1.00 97.56 92 PRO A N 1
ATOM 723 C CA . PRO A 1 92 ? -11.710 -3.571 9.704 1.00 97.56 92 PRO A CA 1
ATOM 724 C C . PRO A 1 92 ? -10.326 -3.428 10.331 1.00 97.56 92 PRO A C 1
ATOM 726 O O . PRO A 1 92 ? -9.881 -2.322 10.610 1.00 97.56 92 PRO A O 1
ATOM 729 N N . ARG A 1 93 ? -9.626 -4.548 10.540 1.00 97.44 93 ARG A N 1
ATOM 730 C CA . ARG A 1 93 ? -8.285 -4.595 11.137 1.00 97.44 93 ARG A CA 1
ATOM 731 C C . ARG A 1 93 ? -7.192 -5.089 10.184 1.00 97.44 93 ARG A C 1
ATOM 733 O O . ARG A 1 93 ? -6.049 -5.228 10.609 1.00 97.44 93 ARG A O 1
ATOM 740 N N . ILE A 1 94 ? -7.523 -5.399 8.931 1.00 98.00 94 ILE A N 1
ATOM 741 C CA . ILE A 1 94 ? -6.579 -5.909 7.928 1.00 98.00 94 ILE A CA 1
ATOM 742 C C . ILE A 1 94 ? -6.718 -5.051 6.678 1.00 98.00 94 ILE A C 1
ATOM 744 O O . ILE A 1 94 ? -7.641 -5.242 5.886 1.00 98.00 94 ILE A O 1
ATOM 748 N N . TRP A 1 95 ? -5.807 -4.096 6.536 1.00 98.25 95 TRP A N 1
ATOM 749 C CA . TRP A 1 95 ? -5.864 -3.075 5.496 1.00 98.25 95 TRP A CA 1
ATOM 750 C C . TRP A 1 95 ? -5.064 -3.475 4.262 1.00 98.25 95 TRP A C 1
ATOM 752 O O . TRP A 1 95 ? -4.129 -4.281 4.331 1.00 98.25 95 TRP A O 1
ATOM 762 N N . ALA A 1 96 ? -5.436 -2.896 3.127 1.00 97.81 96 ALA A N 1
ATOM 763 C CA . ALA A 1 96 ? -4.753 -3.073 1.855 1.00 97.81 96 ALA A CA 1
ATOM 764 C C . ALA A 1 96 ? -3.799 -1.899 1.592 1.00 97.81 96 ALA A C 1
ATOM 766 O O . ALA A 1 96 ? -4.164 -0.743 1.790 1.00 97.81 96 ALA A O 1
ATOM 767 N N . LEU A 1 97 ? -2.593 -2.199 1.114 1.00 97.69 97 LEU A N 1
ATOM 768 C CA . LEU A 1 97 ? -1.613 -1.224 0.642 1.00 97.69 97 LEU A CA 1
ATOM 769 C C . LEU A 1 97 ? -1.200 -1.586 -0.784 1.00 97.69 97 LEU A C 1
ATOM 771 O O . LEU A 1 97 ? -0.854 -2.736 -1.034 1.00 97.69 97 LEU A O 1
ATOM 775 N N . ALA A 1 98 ? -1.205 -0.627 -1.705 1.00 96.06 98 ALA A N 1
ATOM 776 C CA . ALA A 1 98 ? -0.672 -0.798 -3.054 1.00 96.06 98 ALA A CA 1
ATOM 777 C C . ALA A 1 98 ? 0.372 0.283 -3.353 1.00 96.06 98 ALA A C 1
ATOM 779 O O . ALA A 1 98 ? 0.048 1.469 -3.412 1.00 96.06 98 ALA A O 1
ATOM 780 N N . CYS A 1 99 ? 1.622 -0.130 -3.566 1.00 94.69 99 CYS A N 1
ATOM 781 C CA . CYS A 1 99 ? 2.741 0.768 -3.842 1.00 94.69 99 CYS A CA 1
ATOM 782 C C . CYS A 1 99 ? 3.196 0.646 -5.298 1.00 94.69 99 CYS A C 1
ATOM 784 O O . CYS A 1 99 ? 3.638 -0.418 -5.726 1.00 94.69 99 CYS A O 1
ATOM 786 N N . ARG A 1 100 ? 3.140 1.756 -6.041 1.00 90.06 100 ARG A N 1
ATOM 787 C CA . ARG A 1 100 ? 3.565 1.878 -7.446 1.00 90.06 100 ARG A CA 1
ATOM 788 C C . ARG A 1 100 ? 2.989 0.743 -8.313 1.00 90.06 100 ARG A C 1
ATOM 790 O O . ARG A 1 100 ? 3.760 0.041 -8.977 1.00 90.06 100 ARG A O 1
ATOM 797 N N . PRO A 1 101 ? 1.657 0.527 -8.287 1.00 83.56 101 PRO A N 1
ATOM 798 C CA . PRO A 1 101 ? 1.038 -0.522 -9.082 1.00 83.56 101 PRO A CA 1
ATOM 799 C C . PRO A 1 101 ? 1.268 -0.267 -10.576 1.00 83.56 101 PRO A C 1
ATOM 801 O O . PRO A 1 101 ? 1.562 0.846 -11.009 1.00 83.56 101 PRO A O 1
ATOM 804 N N . ASN A 1 102 ? 1.140 -1.316 -11.385 1.00 75.62 102 ASN A N 1
ATOM 805 C CA . ASN A 1 102 ? 1.055 -1.127 -12.828 1.00 75.62 102 ASN A CA 1
ATOM 806 C C . ASN A 1 102 ? -0.343 -0.601 -13.210 1.00 75.62 102 ASN A C 1
ATOM 808 O O . ASN A 1 102 ? -1.343 -1.012 -12.619 1.00 75.62 102 ASN A O 1
ATOM 812 N N . HIS A 1 103 ? -0.408 0.208 -14.270 1.00 78.81 103 HIS A N 1
ATOM 813 C CA . HIS A 1 103 ? -1.609 0.887 -14.798 1.00 78.81 103 HIS A CA 1
ATOM 814 C C . HIS A 1 103 ? -2.629 -0.0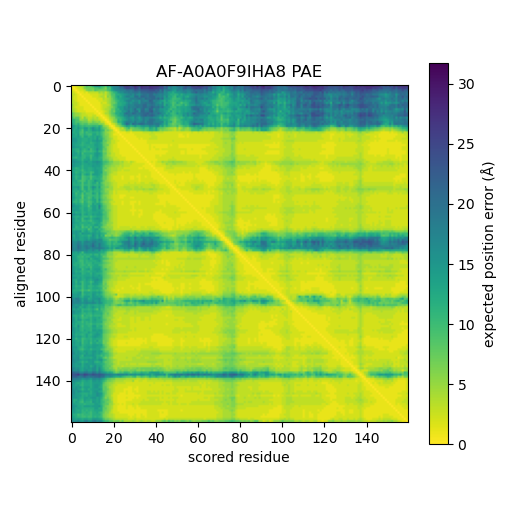55 -15.467 1.00 78.81 103 HIS A C 1
ATOM 816 O O . HIS A 1 103 ? -3.247 0.259 -16.478 1.00 78.81 103 HIS A O 1
ATOM 822 N N . SER A 1 104 ? -2.775 -1.272 -14.943 1.00 77.69 104 SER A N 1
ATOM 823 C CA . SER A 1 104 ? -3.689 -2.298 -15.457 1.00 77.69 104 SER A CA 1
ATOM 824 C C . SER A 1 104 ? -5.042 -2.314 -14.734 1.00 77.69 104 SER A C 1
ATOM 826 O O . SER A 1 104 ? -5.831 -3.238 -14.919 1.00 77.69 104 SER A O 1
ATOM 828 N N . GLY A 1 105 ? -5.316 -1.295 -13.909 1.00 78.81 105 GLY A N 1
ATOM 829 C CA . GLY A 1 105 ? -6.627 -1.030 -13.309 1.00 78.81 105 GLY A CA 1
ATOM 830 C C . GLY A 1 105 ? -7.004 -1.887 -12.097 1.00 78.81 105 GLY A C 1
ATOM 831 O O . GLY A 1 105 ? -8.044 -1.645 -11.488 1.00 78.81 105 GLY A O 1
ATOM 832 N N . TRP A 1 106 ? -6.186 -2.863 -11.686 1.00 87.06 106 TRP A N 1
ATOM 833 C CA . TRP A 1 106 ? -6.501 -3.723 -10.530 1.00 87.06 106 TRP A CA 1
ATOM 834 C C . TRP A 1 106 ? -6.529 -2.973 -9.195 1.00 87.06 106 TRP A C 1
ATOM 836 O O . TRP A 1 106 ? -7.173 -3.433 -8.254 1.00 87.06 106 TRP A O 1
ATOM 846 N N . CYS A 1 107 ? -5.838 -1.837 -9.107 1.00 90.31 107 CYS A N 1
ATOM 847 C CA . CYS A 1 107 ? -5.756 -1.045 -7.888 1.00 90.31 107 CYS A CA 1
ATOM 848 C C . CYS A 1 107 ? -7.128 -0.435 -7.533 1.00 90.31 107 CYS A C 1
ATOM 850 O O . CYS A 1 107 ? -7.575 -0.562 -6.398 1.00 90.31 107 CYS A O 1
ATOM 852 N N . SER A 1 108 ? -7.877 0.061 -8.526 1.00 89.25 108 SER A N 1
ATOM 853 C CA . SER A 1 108 ? -9.281 0.477 -8.352 1.00 89.25 108 SER A CA 1
ATOM 854 C C . SER A 1 108 ? -10.211 -0.658 -7.886 1.00 89.25 108 SER A C 1
ATOM 856 O O . SER A 1 108 ? -11.093 -0.452 -7.056 1.00 89.25 108 SER A O 1
ATOM 858 N N . PHE A 1 109 ? -10.001 -1.889 -8.368 1.00 90.00 109 PHE A N 1
ATOM 859 C CA . PHE A 1 109 ? -10.758 -3.050 -7.891 1.00 90.00 109 PHE A CA 1
ATOM 860 C C . PHE A 1 109 ? -10.436 -3.356 -6.424 1.00 90.00 109 PHE A C 1
ATOM 862 O O . PHE A 1 109 ? -11.336 -3.651 -5.641 1.00 90.00 109 PHE A O 1
ATOM 869 N N . LEU A 1 110 ? -9.157 -3.272 -6.052 1.00 92.94 110 LEU A N 1
ATOM 870 C CA . LEU A 1 110 ? -8.710 -3.478 -4.680 1.00 92.94 110 LEU A CA 1
ATOM 871 C C . LEU A 1 110 ? -9.257 -2.400 -3.731 1.00 92.94 110 LEU A C 1
ATOM 873 O O . LEU A 1 110 ? -9.687 -2.739 -2.632 1.00 92.94 110 LEU A O 1
ATOM 877 N N . GLN A 1 111 ? -9.296 -1.141 -4.173 1.00 93.50 111 GLN A N 1
ATOM 878 C CA . GLN A 1 111 ? -9.918 -0.029 -3.449 1.00 93.50 111 GLN A CA 1
ATOM 879 C C . GLN A 1 111 ? -11.381 -0.347 -3.105 1.00 93.50 111 GLN A C 1
ATOM 881 O O . GLN A 1 111 ? -11.759 -0.298 -1.939 1.00 93.50 111 GLN A O 1
ATOM 886 N N . ASN A 1 112 ? -12.182 -0.754 -4.097 1.00 92.31 112 ASN A N 1
ATOM 887 C CA . ASN A 1 112 ? -13.588 -1.118 -3.877 1.00 92.31 112 ASN A CA 1
ATOM 888 C C . ASN A 1 112 ? -13.737 -2.334 -2.955 1.00 92.31 112 ASN A C 1
ATOM 890 O O . ASN A 1 112 ? -14.625 -2.375 -2.115 1.00 92.31 112 ASN A O 1
ATOM 894 N N . GLN A 1 113 ? -12.858 -3.330 -3.087 1.00 93.81 113 GLN A N 1
ATOM 895 C CA . GLN A 1 113 ? -12.900 -4.506 -2.223 1.00 93.81 113 GLN A CA 1
ATOM 896 C C . GLN A 1 113 ? -12.600 -4.166 -0.758 1.00 93.81 113 GLN A C 1
ATOM 898 O O . GLN A 1 113 ? -13.198 -4.767 0.139 1.00 93.81 113 GLN A O 1
ATOM 903 N N . ALA A 1 114 ? -11.653 -3.258 -0.511 1.00 94.88 114 ALA A N 1
ATOM 904 C CA . ALA A 1 114 ? -11.345 -2.790 0.832 1.00 94.88 114 ALA A CA 1
ATOM 905 C C . ALA A 1 114 ? -12.565 -2.084 1.443 1.00 94.88 114 ALA A C 1
ATOM 907 O O . ALA A 1 114 ? -12.989 -2.481 2.527 1.00 94.88 114 ALA A O 1
ATOM 908 N N . ASP A 1 115 ? -13.187 -1.167 0.696 1.00 94.50 115 ASP A N 1
ATOM 909 C CA . ASP A 1 115 ? -14.418 -0.461 1.083 1.00 94.50 115 ASP A CA 1
ATOM 910 C C . ASP A 1 115 ? -15.569 -1.436 1.402 1.00 94.50 115 ASP A C 1
ATOM 912 O O . ASP A 1 115 ? -16.089 -1.455 2.517 1.00 94.50 115 ASP A O 1
ATOM 916 N N . ASP A 1 116 ? -15.873 -2.369 0.490 1.00 95.00 116 ASP A N 1
ATOM 917 C CA . ASP A 1 116 ? -16.905 -3.404 0.678 1.00 95.00 116 ASP A CA 1
ATOM 918 C C . ASP A 1 116 ? -16.659 -4.284 1.922 1.00 95.00 116 ASP A C 1
ATOM 920 O O . ASP A 1 116 ? -17.593 -4.848 2.504 1.00 95.00 116 ASP A O 1
ATOM 924 N N . SER A 1 117 ? -15.394 -4.433 2.327 1.00 96.56 117 SER A N 1
ATOM 925 C CA . SER A 1 117 ? -14.982 -5.227 3.492 1.00 96.56 117 SER A CA 1
ATOM 926 C C . SER A 1 117 ? -14.896 -4.401 4.783 1.00 96.56 117 SER A C 1
ATOM 928 O O . SER A 1 117 ? -14.595 -4.965 5.841 1.00 96.56 117 SER A O 1
ATOM 930 N N . GLY A 1 118 ? -15.133 -3.087 4.714 1.00 96.62 118 GLY A N 1
ATOM 931 C CA . GLY A 1 118 ? -14.909 -2.141 5.806 1.00 96.62 118 GLY A CA 1
ATOM 932 C C . GLY A 1 118 ? -13.444 -2.081 6.232 1.00 96.62 118 GLY A C 1
ATOM 933 O O . GLY A 1 118 ? -13.161 -2.009 7.422 1.00 96.62 118 GLY A O 1
ATOM 934 N N . ALA A 1 119 ? -12.513 -2.235 5.292 1.00 97.69 119 ALA A N 1
ATOM 935 C CA . ALA A 1 119 ? -11.075 -2.143 5.502 1.00 97.69 119 ALA A CA 1
ATOM 936 C C . ALA A 1 119 ? -10.551 -0.803 4.985 1.00 97.69 119 ALA A C 1
ATOM 938 O O . ALA A 1 119 ? -11.037 -0.295 3.981 1.00 97.69 119 ALA A O 1
ATOM 939 N N . GLY A 1 120 ? -9.495 -0.280 5.608 1.00 97.56 120 GLY A N 1
ATOM 940 C CA . GLY A 1 120 ? -8.797 0.868 5.049 1.00 97.56 120 GLY A CA 1
ATOM 941 C C . GLY A 1 120 ? -7.995 0.468 3.813 1.00 97.56 120 GLY A C 1
ATOM 942 O O . GLY A 1 120 ? -7.499 -0.664 3.695 1.00 97.56 120 GLY A O 1
ATOM 943 N N . PHE A 1 121 ? -7.850 1.422 2.902 1.00 97.44 121 PHE A N 1
ATOM 944 C CA . PHE A 1 121 ? -7.053 1.282 1.694 1.00 97.44 121 PHE A CA 1
ATOM 945 C C . PHE A 1 121 ? -6.002 2.381 1.628 1.00 97.44 121 PHE A C 1
ATOM 947 O O . PHE A 1 121 ? -6.284 3.557 1.844 1.00 97.44 121 PHE A O 1
ATOM 954 N N . ILE A 1 122 ? -4.772 1.987 1.318 1.00 98.00 122 ILE A N 1
ATOM 955 C CA . ILE A 1 122 ? -3.646 2.893 1.154 1.00 98.00 122 ILE A CA 1
ATOM 956 C C . ILE A 1 122 ? -3.080 2.696 -0.245 1.00 98.00 122 ILE A C 1
ATOM 958 O O . ILE A 1 122 ? -2.724 1.587 -0.646 1.00 98.00 122 ILE A O 1
ATOM 962 N N . TYR A 1 123 ? -2.936 3.793 -0.970 1.00 97.19 123 TYR A N 1
ATOM 963 C CA . TYR A 1 123 ? -2.269 3.824 -2.261 1.00 97.19 123 TYR A CA 1
ATOM 964 C C . TYR A 1 123 ? -1.017 4.690 -2.173 1.00 97.19 123 TYR A C 1
ATOM 966 O O . TYR A 1 123 ? -1.048 5.762 -1.572 1.00 97.19 123 TYR A O 1
ATOM 974 N N . VAL A 1 124 ? 0.067 4.255 -2.811 1.00 97.44 124 VAL A N 1
ATOM 975 C CA . VAL A 1 124 ? 1.277 5.057 -3.002 1.00 97.44 124 VAL A CA 1
ATOM 976 C C . VAL A 1 124 ? 1.664 5.052 -4.472 1.00 97.44 124 VAL A C 1
ATOM 978 O O . VAL A 1 124 ? 1.864 3.990 -5.058 1.00 97.44 124 VAL A O 1
ATOM 981 N N . GLY A 1 125 ? 1.843 6.224 -5.077 1.00 95.56 125 GLY A N 1
ATOM 982 C CA . GLY A 1 125 ? 2.244 6.309 -6.480 1.00 95.56 125 GLY A CA 1
ATOM 983 C C . GLY A 1 125 ? 2.774 7.672 -6.899 1.00 95.56 125 GLY A C 1
ATOM 984 O O . GLY A 1 125 ? 2.777 8.623 -6.122 1.00 95.56 125 GLY A O 1
ATOM 985 N N . LYS A 1 126 ? 3.254 7.765 -8.145 1.00 93.94 126 LYS A N 1
ATOM 986 C CA . LYS A 1 126 ? 3.686 9.051 -8.712 1.00 93.94 126 LYS A CA 1
ATOM 987 C C . LYS A 1 126 ? 2.459 9.927 -8.977 1.00 93.94 126 LYS A C 1
ATOM 989 O O . LYS A 1 126 ? 1.461 9.370 -9.432 1.00 93.94 126 LYS A O 1
ATOM 994 N N . PRO A 1 127 ? 2.530 11.251 -8.742 1.00 92.12 127 PRO A N 1
ATOM 995 C CA . PRO A 1 127 ? 1.393 12.154 -8.928 1.00 92.12 127 PRO A CA 1
ATOM 996 C C . PRO A 1 127 ? 0.689 11.990 -10.279 1.00 92.12 127 PRO A C 1
ATOM 998 O O . PRO A 1 127 ? -0.530 11.858 -10.320 1.00 92.12 127 PRO A O 1
ATOM 1001 N N . ASP A 1 128 ? 1.467 11.879 -11.356 1.00 92.31 128 ASP A N 1
ATOM 1002 C CA . ASP A 1 128 ? 0.954 11.782 -12.728 1.00 92.31 128 ASP A CA 1
ATOM 1003 C C . ASP A 1 128 ? 0.215 10.462 -13.027 1.00 92.31 128 ASP A C 1
ATOM 1005 O O . ASP A 1 128 ? -0.459 10.363 -14.046 1.00 92.31 128 ASP A O 1
ATOM 1009 N N . ASN A 1 129 ? 0.317 9.458 -12.147 1.00 90.56 129 ASN A N 1
ATOM 1010 C CA . ASN A 1 129 ? -0.295 8.138 -12.331 1.00 90.56 129 ASN A CA 1
ATOM 1011 C C . ASN A 1 129 ? -1.553 7.929 -11.470 1.00 90.56 129 ASN A C 1
ATOM 1013 O O . ASN A 1 129 ? -2.258 6.940 -11.646 1.00 90.56 129 ASN A O 1
ATOM 1017 N N . ILE A 1 130 ? -1.829 8.820 -10.508 1.00 90.44 130 ILE A N 1
ATOM 1018 C CA . ILE A 1 130 ? -2.890 8.619 -9.504 1.00 90.44 130 ILE A CA 1
ATOM 1019 C C . ILE A 1 130 ? -4.249 8.414 -10.177 1.00 90.44 130 ILE A C 1
ATOM 1021 O O . ILE A 1 130 ? -4.943 7.452 -9.865 1.00 90.44 130 ILE A O 1
ATOM 1025 N N . GLU A 1 131 ? -4.606 9.294 -11.111 1.00 88.50 131 GLU A N 1
ATOM 1026 C CA . GLU A 1 131 ? -5.909 9.265 -11.788 1.00 88.50 131 GLU A CA 1
ATOM 1027 C C . GLU A 1 131 ? -6.102 8.018 -12.667 1.00 88.50 131 GLU A C 1
ATOM 1029 O O . GLU A 1 131 ? -7.236 7.631 -12.943 1.00 88.50 131 GLU A O 1
ATOM 1034 N N . GLU A 1 132 ? -5.013 7.372 -13.096 1.00 87.38 132 GLU A N 1
ATOM 1035 C CA . GLU A 1 132 ? -5.068 6.123 -13.864 1.00 87.38 132 GLU A CA 1
ATOM 1036 C C . GLU A 1 132 ? -5.193 4.889 -12.959 1.00 87.38 132 GLU A C 1
ATOM 1038 O O . GLU A 1 132 ? -5.820 3.896 -13.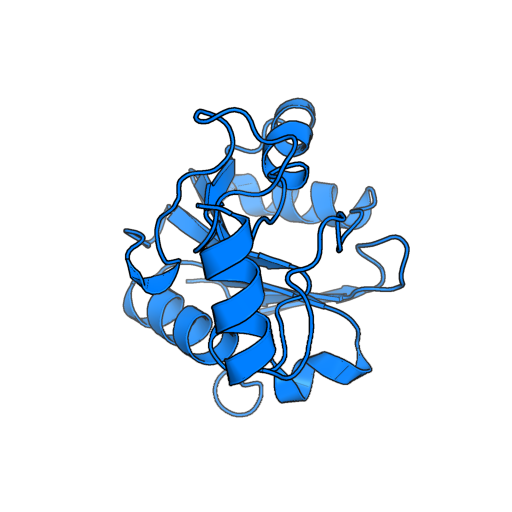336 1.00 87.38 132 GLU A O 1
ATOM 1043 N N . ASP A 1 133 ? -4.592 4.938 -11.768 1.00 87.69 133 ASP A N 1
ATOM 1044 C CA . ASP A 1 133 ? -4.478 3.781 -10.882 1.00 87.69 133 ASP A CA 1
ATOM 1045 C C . ASP A 1 133 ? -5.678 3.633 -9.934 1.00 87.69 133 ASP A C 1
ATOM 1047 O O . ASP A 1 133 ? -6.120 2.507 -9.671 1.00 87.69 133 ASP A O 1
ATOM 1051 N N . VAL A 1 134 ? -6.2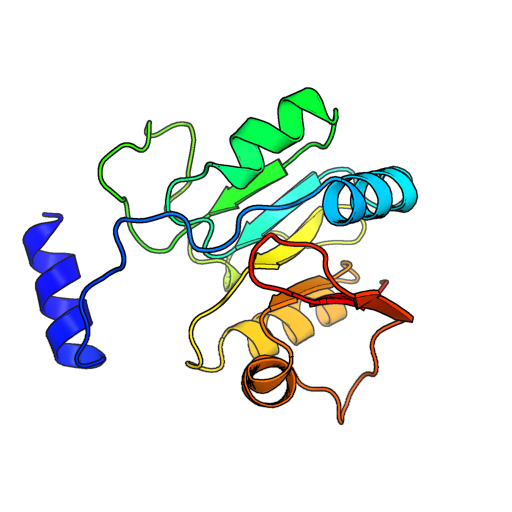25 4.741 -9.424 1.00 88.50 134 VAL A N 1
ATOM 1052 C CA . VAL A 1 134 ? -7.311 4.740 -8.428 1.00 88.50 134 VAL A CA 1
ATOM 1053 C C . VAL A 1 134 ? -8.472 5.638 -8.839 1.00 88.50 134 VAL A C 1
ATOM 1055 O O . VAL A 1 134 ? -8.319 6.595 -9.593 1.00 88.50 134 VAL A O 1
ATOM 1058 N N . SER A 1 135 ? -9.662 5.338 -8.321 1.00 86.50 135 SER A N 1
ATOM 1059 C CA . SER A 1 135 ? -10.867 6.099 -8.641 1.00 86.50 135 SER A CA 1
ATOM 1060 C C . SER A 1 135 ? -11.050 7.252 -7.654 1.00 86.50 135 SER A C 1
ATOM 1062 O O . SER A 1 135 ? -11.508 7.036 -6.532 1.00 86.50 135 SER A O 1
ATOM 1064 N N . LEU A 1 136 ? -10.751 8.480 -8.086 1.00 85.81 136 LEU A N 1
ATOM 1065 C CA . LEU A 1 136 ? -10.985 9.697 -7.292 1.00 85.81 136 LEU A CA 1
ATOM 1066 C C . LEU A 1 136 ? -12.424 10.226 -7.400 1.00 85.81 136 LEU A C 1
ATOM 1068 O O . LEU A 1 136 ? -12.902 10.897 -6.491 1.00 85.81 136 LEU A O 1
ATOM 1072 N N . ASP A 1 137 ? -13.128 9.904 -8.487 1.00 76.81 137 ASP A N 1
ATOM 1073 C CA . ASP A 1 137 ? -14.463 10.449 -8.771 1.00 76.81 137 ASP A CA 1
ATOM 1074 C C . ASP A 1 137 ? -15.563 9.877 -7.868 1.00 76.81 137 ASP A C 1
ATOM 1076 O O . ASP A 1 137 ? -16.603 10.506 -7.669 1.00 76.81 137 ASP A O 1
ATOM 1080 N N . LEU A 1 138 ? -15.352 8.665 -7.348 1.00 63.72 138 LEU A N 1
ATOM 1081 C CA . LEU A 1 138 ? -16.344 7.951 -6.544 1.00 63.72 138 LEU A CA 1
ATOM 1082 C C . LEU A 1 138 ? -16.103 8.105 -5.041 1.00 63.72 138 LEU A C 1
ATOM 1084 O O . LEU A 1 138 ? -17.080 8.184 -4.306 1.00 63.72 138 LEU A O 1
ATOM 1088 N N . ASN A 1 139 ? -14.840 8.194 -4.607 1.00 75.62 139 ASN A N 1
ATOM 1089 C CA . ASN A 1 139 ? -14.444 8.363 -3.209 1.00 75.62 139 ASN A CA 1
ATOM 1090 C C . ASN A 1 139 ? -13.117 9.132 -3.129 1.00 75.62 139 ASN A C 1
ATOM 1092 O O . ASN A 1 139 ? -12.063 8.616 -3.511 1.00 75.62 139 ASN A O 1
ATOM 1096 N N . LEU A 1 140 ? -13.159 10.357 -2.601 1.00 90.56 140 LEU A N 1
ATOM 1097 C CA . LEU A 1 140 ? -11.946 11.124 -2.309 1.00 90.56 140 LEU A CA 1
ATOM 1098 C C . LEU A 1 140 ? -11.202 10.496 -1.119 1.00 90.56 140 LEU A C 1
ATOM 1100 O O . LEU A 1 140 ? -11.865 9.992 -0.213 1.00 90.56 140 LEU A O 1
ATOM 1104 N N . PRO A 1 141 ? -9.858 10.520 -1.104 1.00 95.44 141 PRO A N 1
ATOM 1105 C CA . PRO A 1 141 ? -9.095 10.060 0.051 1.00 95.44 141 PRO A CA 1
ATOM 1106 C C . PRO A 1 141 ? -9.324 10.980 1.256 1.00 95.44 141 PRO A C 1
ATOM 1108 O O . PRO A 1 141 ? -9.444 12.199 1.100 1.00 95.44 141 PRO A O 1
ATOM 1111 N N . ASP A 1 142 ? -9.325 10.400 2.452 1.00 96.31 142 ASP A N 1
ATOM 1112 C CA . ASP A 1 142 ? -9.393 11.127 3.722 1.00 96.31 142 ASP A CA 1
ATOM 1113 C C . ASP A 1 142 ? -8.094 11.886 4.008 1.00 96.31 142 ASP A C 1
ATOM 1115 O O . ASP A 1 142 ? -8.127 12.993 4.543 1.00 96.31 142 ASP A O 1
ATOM 1119 N N . ASP A 1 143 ? -6.956 11.316 3.597 1.00 97.25 143 ASP A N 1
ATOM 1120 C CA . ASP A 1 143 ? -5.642 11.939 3.727 1.00 97.25 143 ASP A CA 1
ATOM 1121 C C . ASP A 1 143 ? -4.830 11.869 2.429 1.00 97.25 143 ASP A C 1
ATOM 1123 O O . ASP A 1 143 ? -4.832 10.871 1.703 1.00 97.25 143 ASP A O 1
ATOM 1127 N N . LEU A 1 144 ? -4.053 12.931 2.194 1.00 96.88 144 LEU A N 1
ATOM 1128 C CA . LEU A 1 144 ? -3.045 13.027 1.142 1.00 96.88 144 LEU A CA 1
ATOM 1129 C C . LEU A 1 144 ? -1.710 13.463 1.749 1.00 96.88 144 LEU A C 1
ATOM 1131 O O . LEU A 1 144 ? -1.600 14.543 2.330 1.00 96.88 144 LEU A O 1
ATOM 1135 N N . ILE A 1 145 ? -0.681 12.643 1.557 1.00 97.94 145 ILE A N 1
ATOM 1136 C CA . ILE A 1 145 ? 0.675 12.898 2.031 1.00 97.94 145 ILE A CA 1
ATOM 1137 C C . ILE A 1 145 ? 1.593 12.927 0.815 1.00 97.94 145 ILE A C 1
ATOM 1139 O O . ILE A 1 145 ? 1.674 11.965 0.055 1.00 97.94 145 ILE A O 1
ATOM 1143 N N . LEU A 1 146 ? 2.280 14.047 0.618 1.00 97.62 146 LEU A N 1
ATOM 1144 C CA . LEU A 1 146 ? 3.187 14.241 -0.510 1.00 97.62 146 LEU A CA 1
ATOM 1145 C C . LEU A 1 146 ? 4.611 13.821 -0.141 1.00 97.62 146 LEU A C 1
ATOM 1147 O O . LEU A 1 146 ? 5.040 14.026 0.993 1.00 97.62 146 LEU A O 1
ATOM 1151 N N . ASN A 1 147 ? 5.367 13.346 -1.132 1.00 97.06 147 ASN A N 1
ATOM 1152 C CA . ASN A 1 147 ? 6.779 12.973 -1.012 1.00 97.06 147 ASN A CA 1
ATOM 1153 C C . ASN A 1 147 ? 7.020 11.886 0.044 1.00 97.06 147 ASN A C 1
ATOM 1155 O O . ASN A 1 147 ? 7.811 12.061 0.963 1.00 97.06 147 ASN A O 1
ATOM 1159 N N . VAL A 1 148 ? 6.322 10.762 -0.078 1.00 97.94 148 VAL A N 1
ATOM 1160 C CA . VAL A 1 148 ? 6.480 9.604 0.816 1.00 97.94 148 VAL A CA 1
ATOM 1161 C C . VAL A 1 148 ? 7.550 8.615 0.342 1.00 97.94 148 VAL A C 1
ATOM 1163 O O . VAL A 1 148 ? 7.875 7.677 1.066 1.00 97.94 148 VAL A O 1
ATOM 1166 N N . GLY A 1 149 ? 8.124 8.824 -0.844 1.00 97.38 149 GLY A N 1
ATOM 1167 C CA . GLY A 1 149 ? 9.228 8.030 -1.379 1.00 97.38 149 GLY A CA 1
ATOM 1168 C C . GLY A 1 149 ? 10.297 8.870 -2.066 1.00 97.38 149 GLY A C 1
ATOM 1169 O O . GLY A 1 149 ? 10.108 10.063 -2.316 1.00 97.38 149 GLY A O 1
ATOM 1170 N N . GLU A 1 150 ? 11.436 8.236 -2.356 1.00 95.81 150 GLU A N 1
ATOM 1171 C CA . GLU A 1 150 ? 12.609 8.877 -2.978 1.00 95.81 150 GLU A CA 1
ATOM 1172 C C . GLU A 1 150 ? 12.321 9.490 -4.359 1.00 95.81 150 GLU A C 1
ATOM 1174 O O . GLU A 1 150 ? 13.014 10.411 -4.792 1.00 95.81 150 GLU A O 1
ATOM 1179 N N . ASP A 1 151 ? 11.276 9.012 -5.029 1.00 95.00 151 ASP A N 1
ATOM 1180 C CA . ASP A 1 151 ? 10.907 9.354 -6.399 1.00 95.00 151 ASP A CA 1
ATOM 1181 C C . ASP A 1 151 ? 9.763 10.392 -6.451 1.00 95.00 151 ASP A C 1
ATOM 1183 O O . ASP A 1 151 ? 9.184 10.639 -7.517 1.00 95.00 151 ASP A O 1
ATOM 1187 N N . GLY A 1 152 ? 9.436 11.006 -5.305 1.00 95.94 152 GLY A N 1
ATOM 1188 C CA . GLY A 1 152 ? 8.383 12.015 -5.164 1.00 95.94 152 GLY A CA 1
ATOM 1189 C C . GLY A 1 152 ? 6.968 11.432 -5.111 1.00 95.94 152 GLY A C 1
ATOM 1190 O O . GLY A 1 152 ? 6.005 12.111 -5.470 1.00 95.94 152 GLY A O 1
ATOM 1191 N N . GLU A 1 153 ? 6.819 10.171 -4.699 1.00 97.56 153 GLU A N 1
ATOM 1192 C CA . GLU A 1 153 ? 5.515 9.525 -4.566 1.00 97.56 153 GLU A CA 1
ATOM 1193 C C . GLU A 1 153 ? 4.593 10.238 -3.572 1.00 97.56 153 GLU A C 1
ATOM 1195 O O . GLU A 1 153 ? 5.035 10.846 -2.598 1.00 97.56 153 GLU A O 1
ATOM 1200 N N . SER A 1 154 ? 3.287 10.117 -3.795 1.00 97.81 154 SER A N 1
ATOM 1201 C CA . SER A 1 154 ? 2.237 10.551 -2.874 1.00 97.81 154 SER A CA 1
ATOM 1202 C C . SER A 1 154 ? 1.502 9.344 -2.303 1.00 97.81 154 SER A C 1
ATOM 1204 O O . SER A 1 154 ? 1.270 8.370 -3.019 1.00 97.81 154 SER A O 1
ATOM 1206 N N . MET A 1 155 ? 1.136 9.426 -1.026 1.00 98.19 155 MET A N 1
ATOM 1207 C CA . MET A 1 155 ? 0.309 8.454 -0.317 1.00 98.19 155 MET A CA 1
ATOM 1208 C C . MET A 1 155 ? -1.103 9.007 -0.169 1.00 98.19 155 MET A C 1
ATOM 1210 O O . MET A 1 155 ? -1.285 10.123 0.319 1.00 98.19 155 MET A O 1
ATOM 1214 N N . LEU A 1 156 ? -2.085 8.221 -0.588 1.00 97.81 156 LEU A N 1
ATOM 1215 C CA . LEU A 1 156 ? -3.505 8.495 -0.423 1.00 97.81 156 LEU A CA 1
ATOM 1216 C C . LEU A 1 156 ? -4.080 7.440 0.522 1.00 97.81 156 LEU A C 1
ATOM 1218 O O . LEU A 1 156 ? -3.762 6.255 0.383 1.00 97.81 156 LEU A O 1
ATOM 1222 N N . VAL A 1 157 ? -4.904 7.866 1.476 1.00 97.69 157 VAL A N 1
ATOM 1223 C CA . VAL A 1 157 ? -5.508 6.982 2.483 1.00 97.69 157 VAL A CA 1
ATOM 1224 C C . VAL A 1 157 ? -7.020 7.126 2.446 1.00 97.69 157 VAL A C 1
ATOM 1226 O O . VAL A 1 157 ? -7.527 8.241 2.508 1.00 97.69 157 VAL A O 1
ATOM 1229 N N . TRP A 1 158 ? -7.712 5.994 2.384 1.00 96.94 158 TRP A N 1
ATOM 1230 C CA . TRP A 1 158 ? -9.152 5.878 2.591 1.00 96.94 158 TRP A CA 1
ATOM 1231 C C . TRP A 1 158 ? -9.382 5.073 3.864 1.00 96.94 158 TRP A C 1
ATOM 1233 O O . TRP A 1 158 ? -8.873 3.954 3.998 1.00 96.94 158 TRP A O 1
ATOM 1243 N N . LEU A 1 159 ? -10.102 5.664 4.807 1.00 95.50 159 LEU A N 1
ATOM 1244 C CA . LEU A 1 159 ? -10.459 5.035 6.070 1.00 95.50 159 LEU A CA 1
ATOM 1245 C C . LEU A 1 159 ? -11.723 4.155 5.901 1.00 95.50 159 LEU A C 1
ATOM 1247 O O . LEU A 1 159 ? -12.493 4.390 4.971 1.00 95.50 159 LEU A O 1
ATOM 1251 N N . PRO A 1 160 ? -11.919 3.133 6.761 1.00 90.62 160 PRO A N 1
ATOM 1252 C CA . PRO A 1 160 ? -13.123 2.290 6.789 1.00 90.62 160 PRO A CA 1
ATOM 1253 C C . PRO A 1 160 ? -14.458 3.015 7.006 1.00 90.62 160 PRO A C 1
ATOM 1255 O O . PRO A 1 160 ? -14.472 4.052 7.710 1.00 90.62 160 PRO A O 1
#

Solvent-accessible surface area (backbone atoms only — not comparable to full-atom values): 8821 Å² total; per-residue (Å²): 110,67,68,59,52,38,51,52,42,26,71,75,70,76,44,72,74,78,86,62,87,84,73,55,74,38,69,63,39,55,52,54,52,56,72,48,48,85,62,36,74,32,38,36,32,37,60,38,61,64,18,59,65,38,59,53,26,55,84,69,76,43,55,47,44,18,22,17,83,55,88,48,90,89,46,54,82,90,50,39,45,76,41,55,61,91,73,57,85,54,18,61,41,29,23,44,31,35,55,57,71,72,83,76,43,59,55,34,54,49,48,52,52,19,53,78,40,40,6,27,33,35,41,33,31,47,72,93,46,43,79,65,34,38,62,60,92,84,52,70,57,79,43,79,45,76,53,24,24,84,84,54,18,30,35,38,31,35,75,95

Nearest PDB structures (foldseek):
  4hg2-assembly1_A  TM=6.867E-01  e=1.090E-04  Anaeromyxobacter dehalogenans 2CP-C
  5ufm-assembly1_A  TM=6.134E-01  e=4.300E-04  Burkholderia thailandensis E264
  5u24-assembly1_B  TM=3.666E-01  e=2.138E-01  Campylobacter jejuni
  2p9g-assembly1_A  TM=5.071E-01  e=1.622E+00  Escherichia coli
  7n63-assembly1_A-2  TM=3.068E-01  e=4.685E-01  Helicobacter canadensis MIT 98-5491